Protein AF-A0A522W5C1-F1 (afdb_monomer)

pLDDT: mean 79.03, std 18.06, range [44.03, 97.5]

Radius of gyration: 25.05 Å; Cα contacts (8 Å, |Δi|>4): 73; chains: 1; bounding box: 78×57×41 Å

Mean predicted aligned error: 15.26 Å

Foldseek 3Di:
DVVVVVVVVVVVVVVVVVVVVVVCVVDPPPPPPVVVPPDPPVPPPPPPPPPPQDAAEDPDADPVLLVVLLVLLPAADDDDDADPDFDDDPDCPNSNRVNVRCSNRDDPDDDDDDDDDDPPPPDDDDPDDDDQHWHQHSVGTHGRDDD

Structure (mmCIF, N/CA/C/O backbone):
data_AF-A0A522W5C1-F1
#
_entry.id   AF-A0A522W5C1-F1
#
loop_
_atom_site.group_PDB
_atom_site.id
_atom_site.type_symbol
_atom_site.label_atom_id
_atom_site.label_alt_id
_atom_site.label_comp_id
_atom_site.label_asym_id
_atom_site.label_entity_id
_atom_site.label_seq_id
_atom_site.pdbx_PDB_ins_code
_atom_site.Cartn_x
_atom_site.Cartn_y
_atom_site.Cartn_z
_atom_site.occupancy
_atom_site.B_iso_or_equiv
_atom_site.auth_seq_id
_atom_site.auth_comp_id
_atom_site.auth_asym_id
_atom_site.auth_atom_id
_atom_site.pdbx_PDB_model_num
ATOM 1 N N . MET A 1 1 ? 59.288 21.025 -1.558 1.00 59.72 1 MET A N 1
ATOM 2 C CA . MET A 1 1 ? 59.120 19.557 -1.688 1.00 59.72 1 MET A CA 1
ATOM 3 C C . MET A 1 1 ? 57.763 19.053 -1.182 1.00 59.72 1 MET A C 1
ATOM 5 O O . MET A 1 1 ? 57.042 18.469 -1.973 1.00 59.72 1 MET A O 1
ATOM 9 N N . LYS A 1 2 ? 57.334 19.341 0.060 1.00 54.78 2 LYS A N 1
ATOM 10 C CA . LYS A 1 2 ? 56.044 18.845 0.606 1.00 54.78 2 LYS A CA 1
ATOM 11 C C . LYS A 1 2 ? 54.782 19.277 -0.171 1.00 54.78 2 LYS A C 1
ATOM 13 O O . LYS A 1 2 ? 53.861 18.486 -0.305 1.00 54.78 2 LYS A O 1
ATOM 18 N N . LYS A 1 3 ? 54.747 20.493 -0.734 1.00 58.88 3 LYS A N 1
ATOM 19 C CA . LYS A 1 3 ? 53.602 20.981 -1.539 1.00 58.88 3 LYS A CA 1
ATOM 20 C C . LYS A 1 3 ? 53.438 20.249 -2.882 1.00 58.88 3 LYS A C 1
ATOM 22 O O . LYS A 1 3 ? 52.324 20.103 -3.359 1.00 58.88 3 LYS A O 1
ATOM 27 N N . PHE A 1 4 ? 54.538 19.760 -3.458 1.00 68.88 4 PHE A N 1
ATOM 28 C CA . PHE A 1 4 ? 54.530 19.014 -4.722 1.00 68.88 4 PHE A CA 1
ATOM 29 C C . PHE A 1 4 ? 54.069 17.562 -4.515 1.00 68.88 4 PHE A C 1
ATOM 31 O O . PHE A 1 4 ? 53.366 17.005 -5.348 1.00 68.88 4 PHE A O 1
ATOM 38 N N . PHE A 1 5 ? 54.396 16.986 -3.353 1.00 71.94 5 PHE A N 1
ATOM 39 C CA . PHE A 1 5 ? 53.955 15.650 -2.950 1.00 71.94 5 PHE A CA 1
ATOM 40 C C . PHE A 1 5 ? 52.425 15.548 -2.843 1.00 71.94 5 PHE A C 1
ATOM 42 O O . PHE A 1 5 ? 51.830 14.648 -3.425 1.00 71.94 5 PHE A O 1
ATOM 49 N N . TRP A 1 6 ? 51.771 16.509 -2.181 1.00 65.94 6 TRP A N 1
ATOM 50 C CA . TRP A 1 6 ? 50.306 16.514 -2.050 1.00 65.94 6 TRP A CA 1
ATOM 51 C C . TRP A 1 6 ? 49.574 16.745 -3.375 1.00 65.94 6 TRP A C 1
ATOM 53 O O . TRP A 1 6 ? 48.485 16.210 -3.566 1.00 65.94 6 TRP A O 1
ATOM 63 N N . LEU A 1 7 ? 50.187 17.474 -4.312 1.00 72.06 7 LEU A N 1
ATOM 64 C CA . LEU A 1 7 ? 49.634 17.657 -5.654 1.00 72.06 7 LEU A CA 1
ATOM 65 C C . LEU A 1 7 ? 49.638 16.335 -6.442 1.00 72.06 7 LEU A C 1
ATOM 67 O O . LEU A 1 7 ? 48.644 15.986 -7.068 1.00 72.06 7 LEU A O 1
ATOM 71 N N . ILE A 1 8 ? 50.730 15.568 -6.355 1.00 71.50 8 ILE A N 1
ATOM 72 C CA . ILE A 1 8 ? 50.863 14.262 -7.019 1.00 71.50 8 ILE A CA 1
ATOM 73 C C . ILE A 1 8 ? 49.891 13.237 -6.420 1.00 71.50 8 ILE A C 1
ATOM 75 O O . ILE A 1 8 ? 49.222 12.529 -7.169 1.00 71.50 8 ILE A O 1
ATOM 79 N N . VAL A 1 9 ? 49.757 13.191 -5.089 1.00 70.44 9 VAL A N 1
ATOM 80 C CA . VAL A 1 9 ? 48.795 12.302 -4.410 1.00 70.44 9 VAL A CA 1
ATOM 81 C C . VAL A 1 9 ? 47.352 12.656 -4.784 1.00 70.44 9 VAL A C 1
ATOM 83 O O . VAL A 1 9 ? 46.563 11.759 -5.069 1.00 70.44 9 VAL A O 1
ATOM 86 N N . GLY A 1 10 ? 47.013 13.948 -4.850 1.00 68.94 10 GLY A N 1
ATOM 87 C CA . GLY A 1 10 ? 45.682 14.400 -5.264 1.00 68.94 10 GLY A CA 1
ATOM 88 C C . GLY A 1 10 ? 45.346 14.026 -6.710 1.00 68.94 10 GLY A C 1
ATOM 89 O O . GLY A 1 10 ? 44.264 13.509 -6.977 1.00 68.94 10 GLY A O 1
ATOM 90 N N . VAL A 1 11 ? 46.285 14.216 -7.642 1.00 73.25 11 VAL A N 1
ATOM 91 C CA . VAL A 1 11 ? 46.079 13.878 -9.061 1.00 73.25 11 VAL A CA 1
ATOM 92 C C . VAL A 1 11 ? 45.984 12.364 -9.270 1.00 73.25 11 VAL A C 1
ATOM 94 O O . VAL A 1 11 ? 45.077 11.909 -9.965 1.00 73.25 11 VAL A O 1
ATOM 97 N N . LEU A 1 12 ? 46.850 11.567 -8.634 1.00 68.69 12 LEU A N 1
ATOM 98 C CA . LEU A 1 12 ? 46.786 10.102 -8.716 1.00 68.69 12 LEU A CA 1
ATOM 99 C C . LEU A 1 12 ? 45.495 9.545 -8.101 1.00 68.69 12 LEU A C 1
ATOM 101 O O . LEU A 1 12 ? 44.913 8.615 -8.657 1.00 68.69 12 LEU A O 1
ATOM 105 N N 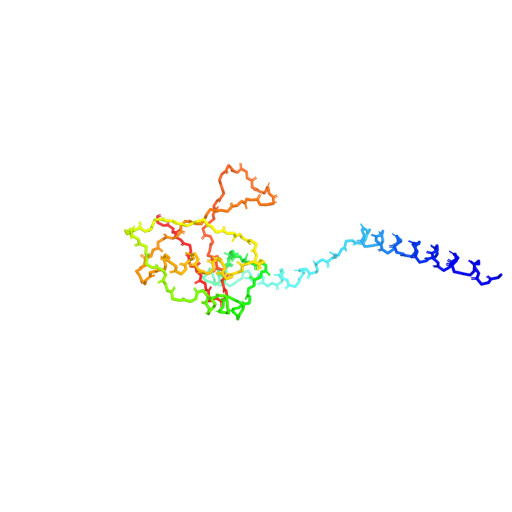. GLY A 1 13 ? 45.008 10.143 -7.008 1.00 67.81 13 GLY A N 1
ATOM 106 C CA . GLY A 1 13 ? 43.723 9.790 -6.401 1.00 67.81 13 GLY A CA 1
ATOM 107 C C . GLY A 1 13 ? 42.536 10.045 -7.334 1.00 67.81 13 GLY A C 1
ATOM 108 O O . GLY A 1 13 ? 41.691 9.169 -7.502 1.00 67.81 13 GLY A O 1
ATOM 109 N N . CYS A 1 14 ? 42.503 11.199 -8.009 1.00 65.88 14 CYS A N 1
ATOM 110 C CA . CYS A 1 14 ? 41.448 11.521 -8.977 1.00 65.88 14 CYS A CA 1
ATOM 111 C C . CYS A 1 14 ? 41.473 10.602 -10.207 1.00 65.88 14 CYS A C 1
ATOM 113 O O . CYS A 1 14 ? 40.417 10.188 -10.683 1.00 65.88 14 CYS A O 1
ATOM 115 N N . VAL A 1 15 ? 42.662 10.241 -10.702 1.00 67.69 15 VAL A N 1
ATOM 116 C CA . VAL A 1 15 ? 42.803 9.308 -11.831 1.00 67.69 15 VAL A CA 1
ATOM 117 C C . VAL A 1 15 ? 42.354 7.898 -11.434 1.00 67.69 15 VAL A C 1
ATOM 119 O O . VAL A 1 15 ? 41.605 7.277 -12.181 1.00 67.69 15 VAL A O 1
ATOM 122 N N . ALA A 1 16 ? 42.717 7.408 -10.244 1.00 62.53 16 ALA A N 1
ATOM 123 C CA . ALA A 1 16 ? 42.253 6.108 -9.751 1.00 62.53 16 ALA A CA 1
ATOM 124 C C . ALA A 1 16 ? 40.726 6.067 -9.548 1.00 62.53 16 ALA A C 1
ATOM 126 O O . ALA A 1 16 ? 40.087 5.069 -9.884 1.00 62.53 16 ALA A O 1
ATOM 127 N N . PHE A 1 17 ? 40.131 7.163 -9.065 1.00 61.69 17 PHE A N 1
ATOM 128 C CA . PHE A 1 17 ? 38.681 7.276 -8.898 1.00 61.69 17 PHE A CA 1
ATOM 129 C C . PHE A 1 17 ? 37.952 7.260 -10.251 1.00 61.69 17 PHE A C 1
ATOM 131 O O . PHE A 1 17 ? 36.971 6.541 -10.411 1.00 61.69 17 PHE A O 1
ATOM 138 N N . LEU A 1 18 ? 38.468 7.968 -11.260 1.00 59.88 18 LEU A N 1
ATOM 139 C CA . LEU A 1 18 ? 37.889 7.981 -12.609 1.00 59.88 18 LEU A CA 1
ATOM 140 C C . LEU A 1 18 ? 38.049 6.638 -13.343 1.00 59.88 18 LEU A C 1
ATOM 142 O O . LEU A 1 18 ? 37.111 6.194 -14.003 1.00 59.88 18 LEU A O 1
ATOM 146 N N . PHE A 1 19 ? 39.183 5.946 -13.189 1.00 59.44 19 PHE A N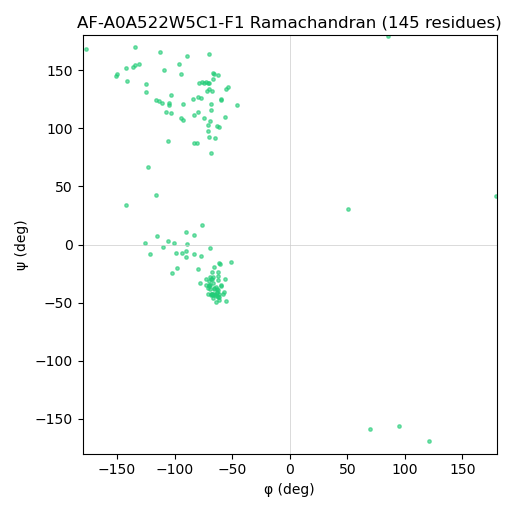 1
ATOM 147 C CA . PHE A 1 19 ? 39.382 4.619 -13.788 1.00 59.44 19 PHE A CA 1
ATOM 148 C C . PHE A 1 19 ? 38.532 3.521 -13.126 1.00 59.44 19 PHE A C 1
ATOM 150 O O . PHE A 1 19 ? 38.080 2.608 -13.817 1.00 59.44 19 PHE A O 1
ATOM 157 N N . GLY A 1 20 ? 38.247 3.621 -11.822 1.00 58.44 20 GLY A N 1
ATOM 158 C CA . GLY A 1 20 ? 37.366 2.678 -11.120 1.00 58.44 20 GLY A CA 1
ATOM 159 C C . GLY A 1 20 ? 35.930 2.669 -11.659 1.00 58.44 20 GLY A C 1
ATOM 160 O O . GLY A 1 20 ? 35.344 1.602 -11.833 1.00 58.44 20 GLY A O 1
ATOM 161 N N . PHE A 1 21 ? 35.383 3.839 -12.010 1.00 56.91 21 PHE A N 1
ATOM 162 C CA . PHE A 1 21 ? 34.039 3.949 -12.597 1.00 56.91 21 PHE A CA 1
ATOM 163 C C . PHE A 1 21 ? 33.966 3.455 -14.052 1.00 56.91 21 PHE A C 1
ATOM 165 O O . PHE A 1 21 ? 32.937 2.925 -14.477 1.00 56.91 21 PHE A O 1
ATOM 172 N N . ILE A 1 22 ? 35.062 3.575 -14.807 1.00 58.44 22 ILE A N 1
ATOM 173 C CA . ILE A 1 22 ? 35.137 3.078 -16.189 1.00 58.44 22 ILE A CA 1
ATOM 174 C C . ILE A 1 22 ? 35.206 1.542 -16.218 1.00 58.44 22 ILE A C 1
ATOM 176 O O . ILE A 1 22 ? 34.603 0.916 -17.082 1.00 58.44 22 ILE A O 1
ATOM 180 N N . LEU A 1 23 ? 35.861 0.896 -15.248 1.00 54.34 23 LEU A N 1
ATOM 181 C CA . LEU A 1 23 ? 35.916 -0.571 -15.202 1.00 54.34 23 LEU A CA 1
ATOM 182 C C . LEU A 1 23 ? 34.562 -1.208 -14.840 1.00 54.34 23 LEU A C 1
ATOM 184 O O . LEU A 1 23 ? 34.203 -2.228 -15.422 1.00 54.34 23 LEU A O 1
ATOM 188 N N . ILE A 1 24 ? 33.762 -0.586 -13.965 1.00 56.41 24 ILE A N 1
ATOM 189 C CA . IL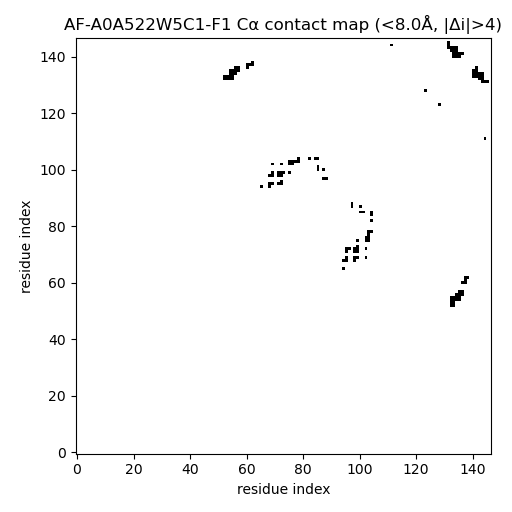E A 1 24 ? 32.418 -1.088 -13.604 1.00 56.41 24 ILE A CA 1
ATOM 190 C C . ILE A 1 24 ? 31.431 -0.998 -14.785 1.00 56.41 24 ILE A C 1
ATOM 192 O O . ILE A 1 24 ? 30.470 -1.757 -14.844 1.00 56.41 24 ILE A O 1
ATOM 196 N N . SER A 1 25 ? 31.669 -0.105 -15.750 1.00 54.44 25 SER A N 1
ATOM 197 C CA . SER A 1 25 ? 30.790 0.089 -16.912 1.00 54.44 25 SER A CA 1
ATOM 198 C C . SER A 1 25 ? 31.141 -0.780 -18.129 1.00 54.44 25 SER A C 1
ATOM 200 O O . SER A 1 25 ? 30.337 -0.859 -19.055 1.00 54.44 25 SER A O 1
ATOM 202 N N . ILE A 1 26 ? 32.298 -1.455 -18.132 1.00 60.59 26 ILE A N 1
ATOM 203 C CA . ILE A 1 26 ? 32.736 -2.325 -19.243 1.00 60.59 26 ILE A CA 1
ATOM 204 C C . ILE A 1 26 ? 32.533 -3.814 -18.918 1.00 60.59 26 ILE A C 1
ATOM 206 O O . ILE A 1 26 ? 32.358 -4.621 -19.830 1.00 60.59 26 ILE A O 1
ATOM 210 N N . PHE A 1 27 ? 32.496 -4.192 -17.637 1.00 53.25 27 PHE A N 1
ATOM 211 C CA . PHE A 1 27 ? 32.143 -5.551 -17.231 1.00 53.25 27 PHE A CA 1
ATOM 212 C C . PHE A 1 27 ? 30.645 -5.629 -16.911 1.00 53.25 27 PHE A C 1
ATOM 214 O O . PHE A 1 27 ? 30.226 -5.095 -15.883 1.00 53.25 27 PHE A O 1
ATOM 221 N N . PRO A 1 28 ? 29.815 -6.290 -17.740 1.00 52.75 28 PRO A N 1
ATOM 222 C CA . PRO A 1 28 ? 28.460 -6.605 -17.325 1.00 52.75 28 PRO A CA 1
ATOM 223 C C . PRO A 1 28 ? 28.547 -7.472 -16.068 1.00 52.75 28 PRO A C 1
ATOM 225 O O . PRO A 1 28 ? 29.205 -8.515 -16.064 1.00 52.75 28 PRO A O 1
ATOM 228 N N . VAL A 1 29 ? 27.901 -7.036 -14.987 1.00 54.69 29 VAL A N 1
ATOM 229 C CA . VAL A 1 29 ? 27.629 -7.910 -13.847 1.00 54.69 29 VAL A CA 1
ATOM 230 C C . VAL A 1 29 ? 26.751 -9.036 -14.384 1.00 54.69 29 VAL A C 1
ATOM 232 O O . VAL A 1 29 ? 25.564 -8.845 -14.636 1.00 54.69 29 VAL A O 1
ATOM 235 N N . SER A 1 30 ? 27.362 -10.194 -14.628 1.00 52.34 30 SER A N 1
ATOM 236 C CA . SER A 1 30 ? 26.649 -11.425 -14.946 1.00 52.34 30 SER A CA 1
ATOM 237 C C . SER A 1 30 ? 25.801 -11.785 -13.731 1.00 52.34 30 SER A C 1
ATOM 239 O O . SER A 1 30 ? 26.324 -12.268 -12.725 1.00 52.34 30 SER A O 1
ATOM 241 N N . SER A 1 31 ? 24.496 -11.506 -13.781 1.00 51.28 31 SER A N 1
ATOM 242 C CA . SER A 1 31 ? 23.566 -12.135 -12.850 1.00 51.28 31 SER A CA 1
ATOM 243 C C . SER A 1 31 ? 23.477 -13.596 -13.265 1.00 51.28 31 SER A C 1
ATOM 245 O O . SER A 1 31 ? 22.781 -13.936 -14.224 1.00 51.28 31 SER A O 1
ATOM 247 N N . ASN A 1 32 ? 24.231 -14.454 -12.586 1.00 48.25 32 ASN A N 1
ATOM 248 C CA . ASN A 1 32 ? 24.160 -15.895 -12.774 1.00 48.25 32 ASN A CA 1
ATOM 249 C C . ASN A 1 32 ? 22.796 -16.387 -12.258 1.00 48.25 32 ASN A C 1
ATOM 251 O O . ASN A 1 32 ? 22.687 -16.905 -11.153 1.00 48.25 32 ASN A O 1
ATOM 255 N N . ASN A 1 33 ? 21.749 -16.204 -13.063 1.00 52.44 33 ASN A N 1
ATOM 256 C CA . ASN A 1 33 ? 20.428 -16.798 -12.856 1.00 52.44 33 ASN A CA 1
ATOM 257 C C . ASN A 1 33 ? 20.369 -18.239 -13.395 1.00 52.44 33 ASN A C 1
ATOM 259 O O . ASN A 1 33 ? 19.308 -18.851 -13.400 1.00 52.44 33 ASN A O 1
ATOM 263 N N . GLU A 1 34 ? 21.507 -18.811 -13.804 1.00 46.47 34 GLU A N 1
ATOM 264 C CA . GLU A 1 34 ? 21.599 -20.178 -14.336 1.00 46.47 34 GLU A CA 1
ATOM 265 C C . GLU A 1 34 ? 21.161 -21.258 -13.329 1.00 46.47 34 GLU A C 1
ATOM 267 O O . GLU A 1 34 ? 20.847 -22.377 -13.723 1.00 46.47 34 GLU A O 1
ATOM 272 N N . ALA A 1 35 ? 21.068 -20.926 -12.036 1.00 44.09 35 ALA A N 1
ATOM 273 C CA . ALA A 1 35 ? 20.541 -21.833 -11.017 1.00 44.09 35 ALA A CA 1
ATOM 274 C C . ALA A 1 35 ? 19.000 -21.950 -11.005 1.00 44.09 35 ALA A C 1
ATOM 276 O O . ALA A 1 35 ? 18.479 -22.814 -10.307 1.00 44.09 35 ALA A O 1
ATOM 277 N N . VAL A 1 36 ? 18.263 -21.110 -11.745 1.00 48.28 36 VAL A N 1
ATOM 278 C CA . VAL A 1 36 ? 16.784 -21.116 -11.748 1.00 48.28 36 VAL A CA 1
ATOM 279 C C . VAL A 1 36 ? 16.199 -21.894 -12.938 1.00 48.28 36 VAL A C 1
ATOM 281 O O . VAL A 1 36 ? 15.075 -22.380 -12.856 1.00 48.28 36 VAL A O 1
ATOM 284 N N . ASP A 1 37 ? 16.971 -22.112 -14.007 1.00 47.22 37 ASP A N 1
ATOM 285 C CA . ASP A 1 37 ? 16.469 -22.750 -15.238 1.00 47.22 37 ASP A CA 1
ATOM 286 C C . ASP A 1 37 ? 16.605 -24.282 -15.268 1.00 47.22 37 ASP A C 1
ATOM 288 O O . ASP A 1 37 ? 16.091 -24.950 -16.170 1.00 47.22 37 ASP A O 1
ATOM 292 N N . GLN A 1 38 ? 17.250 -24.883 -14.270 1.00 48.44 38 GLN A N 1
ATOM 293 C CA . GLN A 1 38 ? 17.374 -26.334 -14.169 1.00 48.44 38 GLN A CA 1
ATOM 294 C C . GLN A 1 38 ? 16.451 -26.868 -13.0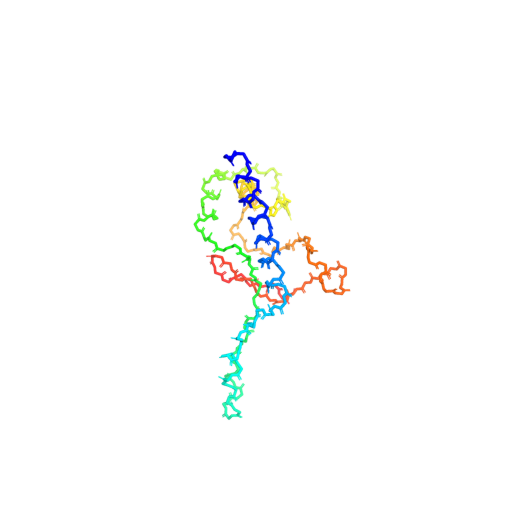82 1.00 48.44 38 GLN A C 1
ATOM 296 O O . GLN A 1 38 ? 16.872 -26.965 -11.940 1.00 48.44 38 GLN A O 1
ATOM 301 N N . LEU A 1 39 ? 15.205 -27.199 -13.450 1.00 44.88 39 LEU A N 1
ATOM 302 C CA . LEU A 1 39 ? 14.423 -28.357 -12.962 1.00 44.88 39 LEU A CA 1
ATOM 303 C C . LEU A 1 39 ? 13.006 -28.406 -13.597 1.00 44.88 39 LEU A C 1
ATOM 305 O O . LEU A 1 39 ? 12.021 -28.744 -12.942 1.00 44.88 39 LEU A O 1
ATOM 309 N N . ILE A 1 40 ? 12.864 -28.137 -14.904 1.00 51.78 40 ILE A N 1
ATOM 310 C CA . ILE A 1 40 ? 11.617 -28.478 -15.617 1.00 51.78 40 ILE A CA 1
ATOM 311 C C . ILE A 1 40 ? 11.661 -29.968 -15.979 1.00 51.78 40 ILE A C 1
ATOM 313 O O . ILE A 1 40 ? 12.126 -30.375 -17.042 1.00 51.78 40 ILE A O 1
ATOM 317 N N . ASN A 1 41 ? 11.200 -30.805 -15.049 1.00 50.53 41 ASN A N 1
ATOM 318 C CA . ASN A 1 41 ? 10.991 -32.232 -15.268 1.00 50.53 41 ASN A CA 1
ATOM 319 C C . ASN A 1 41 ? 9.737 -32.446 -16.136 1.00 50.53 41 ASN A C 1
ATOM 321 O O . ASN A 1 41 ? 8.608 -32.260 -15.685 1.00 50.53 41 ASN A O 1
ATOM 325 N N . ILE A 1 42 ? 9.944 -32.856 -17.386 1.00 51.56 42 ILE A N 1
ATOM 326 C CA . ILE A 1 42 ? 8.924 -32.970 -18.448 1.00 51.56 42 ILE A CA 1
ATOM 327 C C . ILE A 1 42 ? 7.903 -34.106 -18.208 1.00 51.56 42 ILE A C 1
ATOM 329 O O . ILE A 1 42 ? 6.955 -34.251 -18.974 1.00 51.56 42 ILE A O 1
ATOM 333 N N . ASN A 1 43 ? 8.072 -34.895 -17.139 1.00 54.47 43 ASN A N 1
ATOM 334 C CA . ASN A 1 43 ? 7.209 -36.029 -16.784 1.00 54.47 43 ASN A CA 1
ATOM 335 C C . ASN A 1 43 ? 6.451 -35.847 -15.455 1.00 54.47 43 ASN A C 1
ATOM 337 O O . ASN A 1 43 ? 5.821 -36.790 -14.975 1.00 54.47 43 ASN A O 1
ATOM 341 N N . ALA A 1 44 ? 6.506 -34.665 -14.833 1.00 50.72 44 ALA A N 1
ATOM 342 C CA . ALA A 1 44 ? 5.691 -34.391 -13.654 1.00 50.72 44 ALA A CA 1
ATOM 343 C C . ALA A 1 44 ? 4.200 -34.287 -14.049 1.00 50.72 44 ALA A C 1
ATOM 345 O O . ALA A 1 44 ? 3.886 -33.692 -15.085 1.00 50.72 44 ALA A O 1
ATOM 346 N N . PRO A 1 45 ? 3.263 -34.846 -13.258 1.00 44.03 45 PRO A N 1
ATOM 347 C CA . PRO A 1 45 ? 1.837 -34.691 -13.521 1.00 44.03 45 PRO A CA 1
ATOM 348 C C . PRO A 1 45 ? 1.491 -33.203 -13.643 1.00 44.03 45 PRO A C 1
ATOM 350 O O . PRO A 1 45 ? 1.916 -32.389 -12.825 1.00 44.03 45 PRO A O 1
ATOM 353 N N . VAL A 1 46 ? 0.687 -32.864 -14.657 1.00 50.22 46 VAL A N 1
ATOM 354 C CA . VAL A 1 46 ? 0.290 -31.495 -15.064 1.00 50.22 46 VAL A CA 1
ATOM 355 C C . VAL A 1 46 ? -0.255 -30.631 -13.905 1.00 50.22 46 VAL A C 1
ATOM 357 O O . VAL A 1 46 ? -0.306 -29.409 -14.009 1.00 50.22 46 VAL A O 1
ATOM 360 N N . PHE A 1 47 ? -0.598 -31.240 -12.769 1.00 46.81 47 PHE A N 1
ATOM 361 C CA . PHE A 1 47 ? -1.140 -30.586 -11.578 1.00 46.81 47 PHE A CA 1
ATOM 362 C C . PHE A 1 47 ? -0.112 -30.087 -10.552 1.00 46.81 47 PHE A C 1
ATOM 364 O O . PHE A 1 47 ? -0.514 -29.497 -9.555 1.00 46.81 47 PHE A O 1
ATOM 371 N N . ALA A 1 48 ? 1.189 -30.255 -10.788 1.00 44.28 48 ALA A N 1
ATOM 372 C CA . ALA A 1 48 ? 2.236 -29.648 -9.961 1.00 44.28 48 ALA A CA 1
ATOM 373 C C . ALA A 1 48 ? 3.072 -28.638 -10.761 1.00 44.28 48 ALA A C 1
ATOM 375 O O . ALA A 1 48 ? 4.293 -28.592 -10.657 1.00 44.28 48 ALA A O 1
ATOM 376 N N . ARG A 1 49 ? 2.418 -27.806 -11.580 1.00 45.41 49 ARG A N 1
ATOM 377 C CA . ARG A 1 49 ? 3.013 -26.515 -11.930 1.00 45.41 49 ARG A CA 1
ATOM 378 C C . ARG A 1 49 ? 2.917 -25.679 -10.658 1.00 45.41 49 ARG A C 1
ATOM 380 O O . ARG A 1 49 ? 1.817 -25.245 -10.321 1.00 45.41 49 ARG A O 1
ATOM 387 N N . GLU A 1 50 ? 4.021 -25.511 -9.924 1.00 47.19 50 GLU A N 1
ATOM 388 C CA . GLU A 1 50 ? 4.085 -24.470 -8.896 1.00 47.19 50 GLU A CA 1
ATOM 389 C C . GLU A 1 50 ? 3.518 -23.200 -9.529 1.00 47.19 50 GLU A C 1
ATOM 391 O O . GLU A 1 50 ? 3.980 -22.762 -10.589 1.00 47.19 50 GLU A O 1
ATOM 396 N N . LYS A 1 51 ? 2.445 -22.653 -8.950 1.00 46.44 51 LYS A N 1
ATOM 397 C CA . LYS A 1 51 ? 2.007 -21.313 -9.319 1.00 46.44 51 LYS A CA 1
ATOM 398 C C . LYS A 1 51 ? 3.226 -20.434 -9.076 1.00 46.44 51 LYS A C 1
ATOM 400 O O . LYS A 1 51 ? 3.611 -20.237 -7.929 1.00 46.44 51 LYS A O 1
ATOM 405 N N . SER A 1 52 ? 3.853 -19.936 -10.139 1.00 48.62 52 SER A N 1
ATOM 406 C CA . SER A 1 52 ? 4.783 -18.827 -10.001 1.00 48.62 52 SER A CA 1
ATOM 407 C C . SER A 1 52 ? 3.929 -17.656 -9.528 1.00 48.62 52 SER A C 1
ATOM 409 O O . SER A 1 52 ? 3.278 -16.994 -10.340 1.00 48.62 52 SER A O 1
ATOM 411 N N . TYR A 1 53 ? 3.808 -17.480 -8.216 1.00 58.28 53 TYR A N 1
ATOM 412 C CA . TYR A 1 53 ? 3.081 -16.361 -7.649 1.00 58.28 53 TYR A CA 1
ATOM 413 C C . TYR A 1 53 ? 3.921 -15.121 -7.944 1.00 58.28 53 TYR A C 1
ATOM 415 O O . TYR A 1 53 ? 4.890 -14.813 -7.256 1.00 58.28 53 TYR A O 1
ATOM 423 N N . GLN A 1 54 ? 3.621 -14.476 -9.067 1.00 86.06 54 GLN A N 1
ATOM 424 C CA . GLN A 1 54 ? 4.165 -13.168 -9.377 1.00 86.06 54 GLN A CA 1
ATOM 425 C C . GLN A 1 54 ? 3.516 -12.212 -8.378 1.00 86.06 54 GLN A C 1
ATOM 427 O O . GLN A 1 54 ? 2.293 -12.080 -8.365 1.00 86.06 54 GLN A O 1
ATOM 432 N N . PHE A 1 55 ? 4.326 -11.614 -7.510 1.00 92.69 55 PHE A N 1
ATOM 433 C CA . PHE A 1 55 ? 3.881 -10.648 -6.513 1.00 92.69 55 PHE A CA 1
ATOM 434 C C . PHE A 1 55 ? 4.377 -9.252 -6.878 1.00 92.69 55 PHE A C 1
ATOM 436 O O . PHE A 1 55 ? 5.470 -9.083 -7.423 1.00 92.69 55 PHE A O 1
ATOM 443 N N . HIS A 1 56 ? 3.614 -8.238 -6.494 1.00 92.00 56 HIS A N 1
ATOM 444 C CA . HIS A 1 56 ? 4.151 -6.902 -6.294 1.00 92.00 56 HIS A CA 1
ATOM 445 C C . HIS A 1 56 ? 4.916 -6.842 -4.972 1.00 92.00 56 HIS A C 1
ATOM 447 O O . HIS A 1 56 ? 4.485 -7.404 -3.967 1.00 92.00 56 HIS A O 1
ATOM 453 N N . TYR A 1 57 ? 6.049 -6.145 -4.972 1.00 90.75 57 TYR A N 1
ATOM 454 C CA . TYR A 1 57 ? 6.897 -5.970 -3.799 1.00 90.75 57 TYR A CA 1
ATOM 455 C C . TYR A 1 57 ? 7.359 -4.520 -3.682 1.00 90.75 57 TYR A C 1
ATOM 457 O O . TYR A 1 57 ? 7.487 -3.796 -4.673 1.00 90.75 57 TYR A O 1
ATOM 465 N N . SER A 1 58 ? 7.635 -4.097 -2.454 1.00 85.38 58 SER A N 1
ATOM 466 C CA . SER A 1 58 ? 8.323 -2.845 -2.171 1.00 85.38 58 SER A CA 1
ATOM 467 C C . SER A 1 58 ? 9.823 -3.092 -2.018 1.00 85.38 58 SER A C 1
ATOM 469 O O . SER A 1 58 ? 10.254 -4.115 -1.492 1.00 85.38 58 SER A O 1
ATOM 471 N N . ASN A 1 59 ? 10.641 -2.120 -2.431 1.00 84.62 59 ASN A N 1
ATOM 472 C CA . ASN A 1 59 ? 12.090 -2.176 -2.197 1.00 84.62 59 ASN A CA 1
ATOM 473 C C . ASN A 1 59 ? 12.439 -2.176 -0.695 1.00 84.62 59 ASN A C 1
ATOM 475 O O . ASN A 1 59 ? 13.483 -2.671 -0.286 1.00 84.62 59 ASN A O 1
ATOM 479 N N . PHE A 1 60 ? 11.563 -1.599 0.128 1.00 90.62 60 PHE A N 1
ATOM 480 C CA . PHE A 1 60 ? 11.692 -1.562 1.577 1.00 90.62 60 PHE A CA 1
ATOM 481 C C . PHE A 1 60 ? 10.535 -2.340 2.211 1.00 90.62 60 PHE A C 1
ATOM 483 O O . PHE A 1 60 ? 9.380 -2.032 1.925 1.00 90.62 60 PHE A O 1
ATOM 490 N N . SER A 1 61 ? 10.833 -3.341 3.046 1.00 92.31 61 SER A N 1
ATOM 491 C CA . SER A 1 61 ? 9.827 -4.264 3.600 1.00 92.31 61 SER A CA 1
ATOM 492 C C . SER A 1 61 ? 10.093 -4.657 5.068 1.00 92.31 61 SER A C 1
ATOM 494 O O . SER A 1 61 ? 9.811 -5.780 5.484 1.00 92.31 61 SER A O 1
ATOM 496 N N . ASP A 1 62 ? 10.642 -3.744 5.872 1.00 95.69 62 ASP A N 1
ATOM 497 C CA . ASP A 1 62 ? 10.874 -3.975 7.305 1.00 95.69 62 ASP A CA 1
ATOM 498 C C . ASP A 1 62 ? 9.600 -3.697 8.116 1.00 95.69 62 ASP A C 1
ATOM 500 O O . ASP A 1 62 ? 9.188 -2.546 8.264 1.00 95.69 62 ASP A O 1
ATOM 504 N N . LYS A 1 63 ? 8.991 -4.745 8.683 1.00 96.44 63 LYS A N 1
ATOM 505 C CA . LYS A 1 63 ? 7.779 -4.628 9.509 1.00 96.44 63 LYS A CA 1
ATOM 506 C C . LYS A 1 63 ? 7.969 -3.681 10.701 1.00 96.44 63 LYS A C 1
ATOM 508 O O . LYS A 1 63 ? 7.090 -2.875 10.990 1.00 96.44 63 LYS A O 1
ATOM 513 N N . SER A 1 64 ? 9.125 -3.733 11.363 1.00 97.50 64 SER A N 1
ATOM 514 C CA . SER A 1 64 ? 9.397 -2.938 12.565 1.00 97.50 64 SER A CA 1
ATOM 515 C C . SER A 1 64 ? 9.452 -1.436 12.280 1.00 97.50 64 SER A C 1
ATOM 517 O O . SER A 1 64 ? 9.149 -0.625 13.153 1.00 97.50 64 SER A O 1
ATOM 519 N N . PHE A 1 65 ? 9.824 -1.051 11.057 1.00 96.44 65 PHE A N 1
ATOM 520 C CA . PHE A 1 65 ? 9.788 0.340 10.620 1.00 96.44 65 PHE A CA 1
ATOM 521 C C . PHE A 1 65 ? 8.351 0.858 10.534 1.00 96.44 65 PHE A C 1
ATOM 523 O O . PHE A 1 65 ? 8.067 1.945 11.037 1.00 96.44 65 PHE A O 1
ATOM 530 N N . TYR A 1 66 ? 7.450 0.078 9.929 1.00 95.62 66 TYR A N 1
ATOM 531 C CA . TYR A 1 66 ? 6.041 0.450 9.798 1.00 95.62 66 TYR A CA 1
ATOM 532 C C . TYR A 1 66 ? 5.337 0.456 11.155 1.00 95.62 66 TYR A C 1
ATOM 534 O O . TYR A 1 66 ? 4.653 1.430 11.458 1.00 95.62 66 TYR A O 1
ATOM 542 N N . ASP A 1 67 ? 5.585 -0.546 12.004 1.00 96.12 67 ASP A N 1
ATOM 543 C CA . ASP A 1 67 ? 5.039 -0.590 13.367 1.00 96.12 67 ASP A CA 1
ATOM 544 C C . ASP A 1 67 ? 5.408 0.692 14.142 1.00 96.12 67 ASP A C 1
ATOM 546 O O . ASP A 1 67 ? 4.530 1.393 14.635 1.00 96.12 67 ASP A O 1
ATOM 550 N N . LYS A 1 68 ? 6.686 1.103 14.123 1.00 96.69 68 LYS A N 1
ATOM 551 C CA . LYS A 1 68 ? 7.141 2.349 14.772 1.00 96.69 68 LYS A CA 1
ATOM 552 C C . LYS A 1 68 ? 6.503 3.615 14.199 1.00 96.69 68 LYS A C 1
ATOM 554 O O . LYS A 1 68 ? 6.403 4.616 14.907 1.00 96.69 68 LYS A O 1
ATOM 559 N N . ALA A 1 69 ? 6.153 3.623 12.914 1.00 96.00 69 ALA A N 1
ATOM 560 C CA . ALA A 1 69 ? 5.467 4.755 12.301 1.00 96.00 69 ALA A CA 1
ATOM 561 C C . ALA A 1 69 ? 4.019 4.854 12.803 1.00 96.00 69 ALA A C 1
ATOM 563 O O . ALA A 1 69 ? 3.573 5.948 13.146 1.00 96.00 69 ALA A O 1
ATOM 564 N N . PHE A 1 70 ? 3.320 3.720 12.911 1.00 95.06 70 PHE A N 1
ATOM 565 C CA . PHE A 1 70 ? 1.965 3.652 13.462 1.00 95.06 70 PHE A CA 1
ATOM 566 C C . PHE A 1 70 ? 1.921 3.905 14.974 1.00 95.06 70 PHE A C 1
ATOM 568 O O . PHE A 1 70 ? 1.025 4.609 15.424 1.00 95.06 70 PHE A O 1
ATOM 575 N N . ASP A 1 71 ? 2.926 3.475 15.740 1.00 95.06 71 ASP A N 1
ATOM 576 C CA . ASP A 1 71 ? 3.037 3.812 17.168 1.00 95.06 71 ASP A CA 1
ATOM 577 C C . ASP A 1 71 ? 3.113 5.333 17.393 1.00 95.06 71 ASP A C 1
ATOM 579 O O . ASP A 1 71 ? 2.576 5.865 18.364 1.00 95.06 71 ASP A O 1
ATOM 583 N N . LYS A 1 72 ? 3.770 6.061 16.478 1.00 94.12 72 LYS A N 1
ATOM 584 C CA . LYS A 1 72 ? 3.871 7.529 16.520 1.00 94.12 72 LYS A CA 1
ATOM 585 C C . LYS A 1 72 ? 2.635 8.246 15.996 1.00 94.12 72 LYS A C 1
ATOM 587 O O . LYS A 1 72 ? 2.452 9.416 16.324 1.00 94.12 72 LYS A O 1
ATOM 592 N N . ALA A 1 73 ? 1.815 7.579 15.184 1.00 89.81 73 ALA A N 1
ATOM 593 C CA . ALA A 1 73 ? 0.610 8.171 14.618 1.00 89.81 73 ALA A CA 1
ATOM 594 C C . ALA A 1 73 ? -0.399 8.586 15.700 1.00 89.81 73 ALA A C 1
ATOM 596 O O . ALA A 1 73 ? -1.204 9.486 15.453 1.00 89.81 73 ALA A O 1
ATOM 597 N N . GLY A 1 74 ? -0.317 7.957 16.879 1.00 82.94 74 GLY A N 1
ATOM 598 C CA . GLY A 1 74 ? -1.171 8.223 18.029 1.00 82.94 74 GLY A CA 1
ATOM 599 C C . GLY A 1 74 ? -2.607 7.757 17.811 1.00 82.94 74 GLY A C 1
ATOM 600 O O . GLY A 1 74 ? -2.885 6.895 16.974 1.00 82.94 74 GLY A O 1
ATOM 601 N N . ASP A 1 75 ? -3.524 8.340 18.579 1.00 86.25 75 ASP A N 1
ATOM 602 C CA . ASP A 1 75 ? -4.939 7.995 18.500 1.00 86.25 75 ASP A CA 1
ATOM 603 C C . ASP A 1 75 ? -5.540 8.380 17.147 1.00 86.25 75 ASP A C 1
ATOM 605 O O . ASP A 1 75 ? -5.173 9.378 16.513 1.00 86.25 75 ASP A O 1
ATOM 609 N N . LYS A 1 76 ? -6.502 7.569 16.704 1.00 85.00 76 LYS A N 1
ATOM 610 C CA . LYS A 1 76 ? -7.243 7.827 15.476 1.00 85.00 76 LYS A CA 1
ATOM 611 C C . LYS A 1 76 ? -7.956 9.175 15.580 1.00 85.00 76 LYS A C 1
ATOM 613 O O . LYS A 1 76 ? -8.740 9.406 16.495 1.00 85.00 76 LYS A O 1
ATOM 618 N N . GLN A 1 77 ? -7.700 10.053 14.614 1.00 83.25 77 GLN A N 1
ATOM 619 C CA . GLN A 1 77 ? -8.394 11.333 14.543 1.00 83.25 77 GLN A CA 1
ATOM 620 C C . GLN A 1 77 ? -9.845 11.128 14.106 1.00 83.25 77 GLN A C 1
ATOM 622 O O . GLN A 1 77 ? -10.114 10.454 13.109 1.00 83.25 77 GLN A O 1
ATOM 627 N N . GLU A 1 78 ? -10.770 11.752 14.832 1.00 83.38 78 GLU A N 1
ATOM 628 C CA . GLU A 1 78 ? -12.178 11.787 14.454 1.00 83.38 78 GLU A CA 1
ATOM 629 C C . GLU A 1 78 ? -12.359 12.643 13.199 1.00 83.38 78 GLU A C 1
ATOM 631 O O . GLU A 1 78 ? -12.027 13.831 13.161 1.00 83.38 78 GLU A O 1
ATOM 636 N N . ILE A 1 79 ? -12.901 12.023 12.156 1.00 84.31 79 ILE A N 1
ATOM 637 C CA . ILE A 1 79 ? -13.254 12.678 10.901 1.00 84.31 79 ILE A CA 1
ATOM 638 C C . ILE A 1 79 ? -14.765 12.881 10.853 1.00 84.31 79 ILE A C 1
ATOM 640 O O . ILE A 1 79 ? -15.545 11.948 11.028 1.00 84.31 79 ILE A O 1
ATOM 644 N N . ASN A 1 80 ? -15.191 14.113 10.576 1.00 84.31 80 ASN A N 1
ATOM 645 C CA . ASN A 1 80 ? -16.606 14.414 10.396 1.00 84.31 80 ASN A CA 1
ATOM 646 C C . ASN A 1 80 ? -17.110 13.766 9.100 1.00 84.31 80 ASN A C 1
ATOM 648 O O . ASN A 1 80 ? -16.819 14.235 7.999 1.00 84.31 80 ASN A O 1
ATOM 652 N N . GLY A 1 81 ? -17.889 12.695 9.236 1.00 85.19 81 GLY A N 1
ATOM 653 C CA . GLY A 1 81 ? -18.466 11.958 8.116 1.00 85.19 81 GLY A CA 1
ATOM 654 C C . GLY A 1 81 ? -17.630 10.750 7.692 1.00 85.19 81 GLY A C 1
ATOM 655 O O . GLY A 1 81 ? -16.896 10.164 8.481 1.00 85.19 81 GLY A O 1
ATOM 656 N N . ARG A 1 82 ? -17.787 10.328 6.434 1.00 85.44 82 ARG A N 1
ATOM 657 C CA . ARG A 1 82 ? -17.123 9.136 5.891 1.00 85.44 82 ARG A CA 1
ATOM 658 C C . ARG A 1 82 ? -16.010 9.540 4.931 1.00 85.44 82 ARG A C 1
ATOM 660 O O . ARG A 1 82 ? -16.296 10.033 3.842 1.00 85.44 82 ARG A O 1
ATOM 667 N N . ALA A 1 83 ? -14.760 9.258 5.293 1.00 87.75 83 ALA A N 1
ATOM 668 C CA . ALA A 1 83 ? -13.654 9.343 4.346 1.00 87.75 83 ALA A CA 1
ATOM 669 C C . ALA A 1 83 ? -13.791 8.259 3.266 1.00 87.75 83 ALA A C 1
ATOM 671 O O . ALA A 1 83 ? -14.033 7.087 3.564 1.00 87.75 83 ALA A O 1
ATOM 672 N N . ILE A 1 84 ? -13.646 8.666 2.005 1.00 89.31 84 ILE A N 1
ATOM 673 C CA . ILE A 1 84 ? -13.672 7.777 0.831 1.00 89.31 84 ILE A CA 1
ATOM 674 C C . ILE A 1 84 ? -12.295 7.638 0.166 1.00 89.31 84 ILE A C 1
ATOM 676 O O . ILE A 1 84 ? -12.156 6.895 -0.799 1.00 89.31 84 ILE A O 1
ATOM 680 N N . GLY A 1 85 ? -11.282 8.344 0.674 1.00 91.06 85 GLY A N 1
ATOM 681 C CA . GLY A 1 85 ? -9.913 8.300 0.174 1.00 91.06 85 GLY A CA 1
ATOM 682 C C . GLY A 1 85 ? -8.968 9.157 1.015 1.00 91.06 85 GLY A C 1
ATOM 683 O O . GLY A 1 85 ? -9.411 9.958 1.839 1.00 91.06 85 GLY A O 1
ATOM 684 N N . ALA A 1 86 ? -7.669 8.985 0.786 1.00 92.94 86 ALA A N 1
ATOM 685 C CA . ALA A 1 86 ? -6.601 9.793 1.363 1.00 92.94 86 ALA A CA 1
ATOM 686 C C . ALA A 1 86 ? -5.496 10.012 0.323 1.00 92.94 86 ALA A C 1
ATOM 688 O O . ALA A 1 86 ? -5.285 9.179 -0.558 1.00 92.94 86 ALA A O 1
ATOM 689 N N . ILE A 1 87 ? -4.783 11.131 0.444 1.00 95.31 87 ILE A N 1
ATOM 690 C CA . ILE A 1 87 ? -3.581 11.424 -0.339 1.00 95.31 87 ILE A CA 1
ATOM 691 C C . ILE A 1 87 ? -2.416 11.431 0.640 1.00 95.31 87 ILE A C 1
ATOM 693 O O . ILE A 1 87 ? -2.432 12.176 1.617 1.00 95.31 87 ILE A O 1
ATOM 697 N N . VAL A 1 88 ? -1.412 10.599 0.377 1.00 95.38 88 VAL A N 1
ATOM 698 C CA . VAL A 1 88 ? -0.234 10.465 1.235 1.00 95.38 88 VAL A CA 1
ATOM 699 C C . VAL A 1 88 ? 1.045 10.543 0.412 1.00 95.38 88 VAL A C 1
ATOM 701 O O . VAL A 1 88 ? 1.063 10.241 -0.782 1.00 95.38 88 VAL A O 1
ATOM 704 N N . ASN A 1 89 ? 2.133 10.948 1.063 1.00 93.50 89 ASN A N 1
ATOM 705 C CA . ASN A 1 89 ? 3.461 10.889 0.466 1.00 93.50 89 ASN A CA 1
ATOM 706 C C . ASN A 1 89 ? 3.886 9.428 0.255 1.00 93.50 89 ASN A C 1
ATOM 708 O O . ASN A 1 89 ? 3.569 8.568 1.070 1.00 93.50 89 ASN A O 1
ATOM 712 N N . HIS A 1 90 ? 4.659 9.154 -0.799 1.00 92.75 90 HIS A N 1
ATOM 713 C CA . HIS A 1 90 ? 5.286 7.839 -1.005 1.00 92.75 90 HIS A CA 1
ATOM 714 C C . HIS A 1 90 ? 6.762 7.798 -0.568 1.00 92.75 90 HIS A C 1
ATOM 716 O O . HIS A 1 90 ? 7.379 6.735 -0.564 1.00 92.75 90 HIS A O 1
ATOM 722 N N . HIS A 1 91 ? 7.349 8.943 -0.199 1.00 92.44 91 HIS A N 1
ATOM 723 C CA . HIS A 1 91 ? 8.693 9.005 0.372 1.00 92.44 91 HIS A CA 1
ATOM 724 C C . HIS A 1 91 ? 8.642 8.732 1.876 1.00 92.44 91 HIS A C 1
ATOM 726 O O . HIS A 1 91 ? 7.984 9.451 2.625 1.00 92.44 91 HIS A O 1
ATOM 732 N N . LEU A 1 92 ? 9.414 7.748 2.331 1.00 93.38 92 LEU A N 1
ATOM 733 C CA . LEU A 1 92 ? 9.445 7.298 3.727 1.00 93.38 92 LEU A CA 1
ATOM 734 C C . LEU A 1 92 ? 10.226 8.233 4.677 1.00 93.38 92 LEU A C 1
ATOM 736 O O . LEU A 1 92 ? 10.594 7.815 5.769 1.00 93.38 92 LEU A O 1
ATOM 740 N N . LEU A 1 93 ? 10.495 9.485 4.275 1.00 94.12 93 LEU A N 1
ATOM 741 C CA . LEU A 1 93 ? 11.192 10.480 5.105 1.00 94.12 93 LEU A CA 1
ATOM 742 C C . LEU A 1 93 ? 10.338 10.942 6.299 1.00 94.12 93 LEU A C 1
ATOM 744 O O . LEU A 1 93 ? 10.880 11.190 7.370 1.00 94.12 93 LEU A O 1
ATOM 748 N N . ALA A 1 94 ? 9.017 11.030 6.113 1.00 92.56 94 ALA A N 1
ATOM 749 C CA . ALA A 1 94 ? 8.043 11.382 7.151 1.00 92.56 94 ALA A CA 1
ATOM 750 C C . ALA A 1 94 ? 6.990 10.262 7.294 1.00 92.56 94 ALA A C 1
ATOM 752 O O . ALA A 1 94 ? 5.833 10.434 6.894 1.00 92.56 94 ALA A O 1
ATOM 753 N N . PRO A 1 95 ? 7.399 9.069 7.766 1.00 94.50 95 PRO A N 1
ATOM 754 C CA . PRO A 1 95 ? 6.542 7.886 7.780 1.00 94.50 95 PRO A CA 1
ATOM 755 C C . PRO A 1 95 ? 5.397 8.003 8.794 1.00 94.50 95 PRO A C 1
ATOM 757 O O . PRO A 1 95 ? 4.329 7.443 8.580 1.00 94.50 95 PRO A O 1
ATOM 760 N N . ASP A 1 96 ? 5.595 8.774 9.859 1.00 94.62 96 ASP A N 1
ATOM 761 C CA . A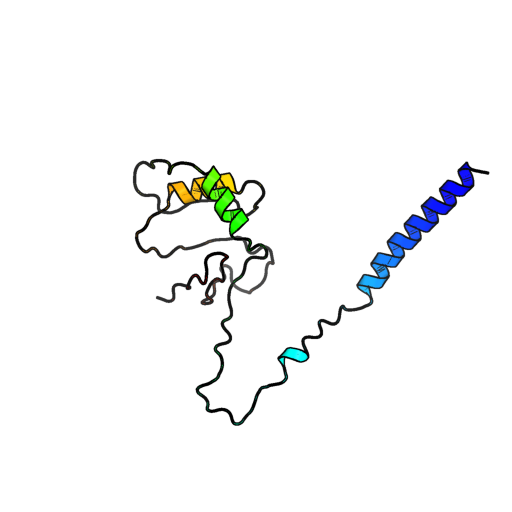SP A 1 96 ? 4.597 9.120 10.866 1.00 94.62 96 ASP A CA 1
ATOM 762 C C . ASP A 1 96 ? 3.435 9.929 10.274 1.00 94.62 96 ASP A C 1
ATOM 764 O O . ASP A 1 96 ? 2.285 9.612 10.550 1.00 94.62 96 ASP A O 1
ATOM 768 N N . LEU A 1 97 ? 3.690 10.887 9.373 1.00 93.94 97 LEU A N 1
ATOM 769 C CA . LEU A 1 97 ? 2.613 11.631 8.699 1.00 93.94 97 LEU A CA 1
ATOM 770 C C . LEU A 1 97 ? 1.768 10.736 7.782 1.00 93.94 97 LEU A C 1
ATOM 772 O O . LEU A 1 97 ? 0.546 10.897 7.695 1.00 93.94 97 LEU A O 1
ATOM 776 N N . ILE A 1 98 ? 2.414 9.784 7.100 1.00 95.62 98 ILE A N 1
ATOM 777 C CA . ILE A 1 98 ? 1.725 8.773 6.287 1.00 95.62 98 ILE A CA 1
ATOM 778 C C . ILE A 1 98 ? 0.861 7.901 7.204 1.00 95.62 98 ILE A C 1
ATOM 780 O O . ILE A 1 98 ? -0.331 7.733 6.944 1.00 95.62 98 ILE A O 1
ATOM 784 N N . ALA A 1 99 ? 1.440 7.400 8.298 1.00 95.94 99 ALA A N 1
ATOM 785 C CA . ALA A 1 99 ? 0.752 6.553 9.262 1.00 95.94 99 ALA A CA 1
ATOM 786 C C . ALA A 1 99 ? -0.435 7.271 9.924 1.00 95.94 99 ALA A C 1
ATOM 788 O O . ALA A 1 99 ? -1.524 6.711 9.941 1.00 95.94 99 ALA A O 1
ATOM 789 N N . SER A 1 100 ? -0.290 8.524 10.370 1.00 93.81 100 SER A N 1
ATOM 790 C CA . SER A 1 100 ? -1.397 9.331 10.909 1.00 93.81 100 SER A CA 1
ATOM 791 C C . SER A 1 100 ? -2.535 9.499 9.909 1.00 93.81 100 SER A C 1
ATOM 793 O O . SER A 1 100 ? -3.700 9.349 10.275 1.00 93.81 100 SER A O 1
ATOM 795 N N . SER A 1 101 ? -2.212 9.759 8.639 1.00 93.06 101 SER A N 1
ATOM 796 C CA . SER A 1 101 ? -3.220 9.932 7.587 1.00 93.06 101 SER A CA 1
ATOM 797 C C . SER A 1 101 ? -4.000 8.641 7.326 1.00 93.06 101 SER A C 1
ATOM 799 O O . SER A 1 101 ? -5.223 8.670 7.202 1.00 93.06 101 SER A O 1
ATOM 801 N N . LEU A 1 102 ? -3.305 7.499 7.270 1.00 94.19 102 LEU A N 1
ATOM 802 C CA . LEU A 1 102 ? -3.936 6.190 7.089 1.00 94.19 102 LEU A CA 1
ATOM 803 C C . LEU A 1 102 ? -4.717 5.755 8.338 1.00 94.19 102 LEU A C 1
ATOM 805 O O . LEU A 1 102 ? -5.812 5.215 8.207 1.00 94.19 102 LEU A O 1
ATOM 809 N N . ASN A 1 103 ? -4.206 6.046 9.537 1.00 93.62 103 ASN A N 1
ATOM 810 C CA . ASN A 1 103 ? -4.871 5.747 10.805 1.00 93.62 103 ASN A CA 1
ATOM 811 C C . ASN A 1 103 ? -6.215 6.484 10.924 1.00 93.62 103 ASN A C 1
ATOM 813 O O . ASN A 1 103 ? -7.225 5.876 11.274 1.00 93.62 103 ASN A O 1
ATOM 817 N N . ALA A 1 104 ? -6.267 7.764 10.535 1.00 91.88 104 ALA A N 1
ATOM 818 C CA . ALA A 1 104 ? -7.495 8.567 10.542 1.00 91.88 104 ALA A CA 1
ATOM 819 C C . ALA A 1 104 ? -8.638 7.940 9.717 1.00 91.88 104 ALA A C 1
ATOM 821 O O . ALA A 1 104 ? -9.810 8.094 10.059 1.00 91.88 104 ALA A O 1
ATOM 822 N N . ILE A 1 105 ? -8.312 7.186 8.662 1.00 91.38 105 ILE A N 1
ATOM 823 C CA . ILE A 1 105 ? -9.298 6.534 7.786 1.00 91.38 105 ILE A CA 1
ATOM 824 C C . ILE A 1 105 ? -9.405 5.014 7.994 1.00 91.38 105 ILE A C 1
ATOM 826 O O . ILE A 1 105 ? -10.168 4.359 7.282 1.00 91.38 105 ILE A O 1
ATOM 830 N N . ALA A 1 106 ? -8.673 4.446 8.957 1.00 90.62 106 ALA A N 1
ATOM 831 C CA . ALA A 1 106 ? -8.636 3.007 9.200 1.00 90.62 106 ALA A CA 1
ATOM 832 C C . ALA A 1 106 ? -10.011 2.453 9.609 1.00 90.62 106 ALA A C 1
ATOM 834 O O . ALA A 1 106 ? -10.802 3.114 10.292 1.00 90.62 106 ALA A O 1
ATOM 835 N N . THR A 1 107 ? -10.316 1.225 9.196 1.00 87.81 107 THR A N 1
ATOM 836 C CA . THR A 1 107 ? -11.579 0.549 9.503 1.00 87.81 107 THR A CA 1
ATOM 837 C C . THR A 1 107 ? -11.376 -0.959 9.548 1.00 87.81 107 THR A C 1
ATOM 839 O O . THR A 1 107 ? -10.619 -1.495 8.747 1.00 87.81 107 THR A O 1
ATOM 842 N N . ASP A 1 108 ? -12.101 -1.632 10.442 1.00 88.62 108 ASP A N 1
ATOM 843 C CA . ASP A 1 108 ? -12.108 -3.099 10.533 1.00 88.62 108 ASP A CA 1
ATOM 844 C C . ASP A 1 108 ? -13.071 -3.751 9.527 1.00 88.62 108 ASP A C 1
ATOM 846 O O . ASP A 1 108 ? -13.111 -4.971 9.377 1.00 88.62 108 ASP A O 1
ATOM 850 N N . ALA A 1 109 ? -13.890 -2.952 8.835 1.00 89.12 109 ALA A N 1
ATOM 851 C CA . ALA A 1 109 ? -14.784 -3.470 7.812 1.00 89.12 109 ALA A CA 1
ATOM 852 C C . ALA A 1 109 ? -13.982 -3.862 6.558 1.00 89.12 109 ALA A C 1
ATOM 854 O O . ALA A 1 109 ? -13.139 -3.073 6.131 1.00 89.12 109 ALA A O 1
ATOM 855 N N . PRO A 1 110 ? -14.298 -4.987 5.888 1.00 83.88 110 PRO A N 1
ATOM 856 C CA . PRO A 1 110 ? -13.685 -5.327 4.607 1.00 83.88 110 PRO A CA 1
ATOM 857 C C . PRO A 1 110 ? -13.869 -4.199 3.582 1.00 83.88 110 PRO A C 1
ATOM 859 O O . PRO A 1 110 ? -14.972 -3.644 3.447 1.00 83.88 110 PRO A O 1
ATOM 862 N N . LYS A 1 111 ? -12.786 -3.841 2.880 1.00 89.81 111 LYS A N 1
ATOM 863 C CA . LYS A 1 111 ? -12.760 -2.823 1.819 1.00 89.81 111 LYS A CA 1
ATOM 864 C C . LYS A 1 111 ? -11.845 -3.255 0.681 1.00 89.81 111 LYS A C 1
ATOM 866 O O . LYS A 1 111 ? -10.728 -3.697 0.932 1.00 89.81 111 LYS A O 1
ATOM 871 N N . THR A 1 112 ? -12.275 -2.982 -0.544 1.00 93.12 112 THR A N 1
ATOM 872 C CA . THR A 1 112 ? -11.371 -2.856 -1.688 1.00 93.12 112 THR A CA 1
ATOM 873 C C . THR A 1 112 ? -10.676 -1.500 -1.610 1.00 93.12 112 THR A C 1
ATOM 875 O O . THR A 1 112 ? -11.334 -0.461 -1.498 1.00 93.12 112 THR A O 1
ATOM 878 N N . VAL A 1 113 ? -9.344 -1.499 -1.658 1.00 93.38 113 VAL A N 1
ATOM 879 C CA . VAL A 1 113 ? -8.527 -0.281 -1.682 1.00 93.38 113 VAL A CA 1
ATOM 880 C C . VAL A 1 113 ? -7.992 -0.075 -3.092 1.00 93.38 113 VAL A C 1
ATOM 882 O O . VAL A 1 113 ? -7.250 -0.905 -3.609 1.00 93.38 113 VAL A O 1
ATOM 885 N N . VAL A 1 114 ? -8.331 1.061 -3.702 1.00 94.38 114 VAL A N 1
ATOM 886 C CA . VAL A 1 114 ? -7.750 1.478 -4.984 1.00 94.38 114 VAL A CA 1
ATOM 887 C C . VAL A 1 114 ? -6.540 2.365 -4.703 1.00 94.38 114 VAL A C 1
ATOM 889 O O . VAL A 1 114 ? -6.687 3.514 -4.286 1.00 94.38 114 VAL A O 1
ATOM 892 N N . LEU A 1 115 ? -5.338 1.832 -4.925 1.00 93.75 115 LEU A N 1
ATOM 893 C CA . LEU A 1 115 ? -4.088 2.580 -4.807 1.00 93.75 115 LEU A CA 1
ATOM 894 C C . LEU A 1 115 ? -3.690 3.164 -6.166 1.00 93.75 115 LEU A C 1
ATOM 896 O O . LEU A 1 115 ? -3.453 2.429 -7.121 1.00 93.75 115 LEU A O 1
ATOM 900 N N . ILE A 1 116 ? -3.567 4.489 -6.236 1.00 94.69 116 ILE A N 1
ATOM 901 C CA . ILE A 1 116 ? -3.088 5.202 -7.424 1.00 94.69 116 ILE A CA 1
ATOM 902 C C . ILE A 1 116 ? -1.715 5.786 -7.101 1.00 94.69 116 ILE A C 1
ATOM 904 O O . ILE A 1 116 ? -1.576 6.573 -6.165 1.00 94.69 116 ILE A O 1
ATOM 908 N N . SER A 1 117 ? -0.699 5.409 -7.873 1.00 93.00 117 SER A N 1
ATOM 909 C CA . SER A 1 117 ? 0.675 5.877 -7.693 1.00 93.00 117 SER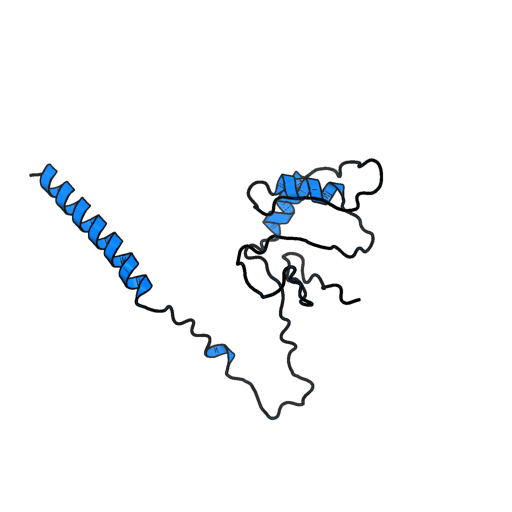 A CA 1
ATOM 910 C C . SER A 1 117 ? 1.303 6.289 -9.030 1.00 93.00 117 SER A C 1
ATOM 912 O O . SER A 1 117 ? 0.874 5.830 -10.093 1.00 93.00 117 SER A O 1
ATOM 914 N N . PRO A 1 118 ? 2.302 7.188 -9.012 1.00 92.62 118 PRO A N 1
ATOM 915 C CA . PRO A 1 118 ? 3.031 7.539 -10.220 1.00 92.62 118 PRO A CA 1
ATOM 916 C C . PRO A 1 118 ? 3.855 6.354 -10.732 1.00 92.62 118 PRO A C 1
ATOM 918 O O . PRO A 1 118 ? 4.496 5.631 -9.968 1.00 92.62 118 PRO A O 1
ATOM 921 N N . ASN A 1 119 ? 3.912 6.217 -12.054 1.00 93.00 119 ASN A N 1
ATOM 922 C CA . ASN A 1 119 ? 4.843 5.316 -12.718 1.00 93.00 119 ASN A CA 1
ATOM 923 C C . ASN A 1 119 ? 6.212 5.996 -12.872 1.00 93.00 119 ASN A C 1
ATOM 925 O O . ASN A 1 119 ? 6.496 6.617 -13.895 1.00 93.00 119 ASN A O 1
ATOM 929 N N . HIS A 1 120 ? 7.065 5.870 -11.854 1.00 92.06 120 HIS A N 1
ATOM 930 C CA . HIS A 1 120 ? 8.412 6.462 -11.857 1.00 92.06 120 HIS A CA 1
ATOM 931 C C . HIS A 1 120 ? 9.355 5.870 -12.911 1.00 92.06 120 HIS A C 1
ATOM 933 O O . HIS A 1 120 ? 10.346 6.502 -13.268 1.00 92.06 120 HIS A O 1
ATOM 939 N N . PHE A 1 121 ? 9.058 4.672 -13.422 1.00 91.88 121 PHE A N 1
ATOM 940 C CA . PHE A 1 121 ? 9.893 3.997 -14.416 1.00 91.88 121 PHE A CA 1
ATOM 941 C C . PHE A 1 121 ? 9.459 4.274 -15.857 1.00 91.88 121 PHE A C 1
ATOM 943 O O . PHE A 1 121 ? 10.155 3.858 -16.780 1.00 91.88 121 PHE A O 1
ATOM 950 N N . PHE A 1 122 ? 8.320 4.949 -16.064 1.0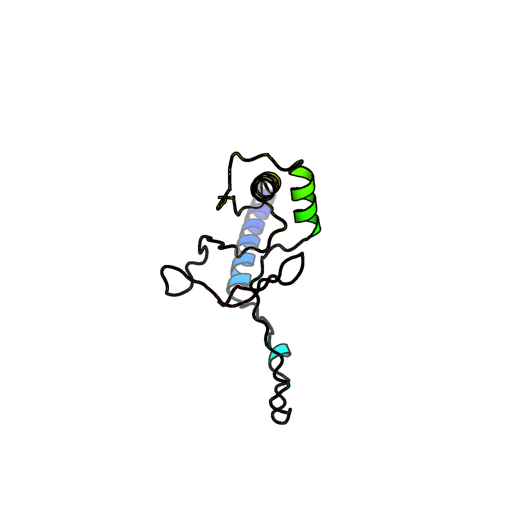0 89.75 122 PHE A N 1
ATOM 951 C CA . PHE A 1 122 ? 7.725 5.176 -17.386 1.00 89.75 122 PHE A CA 1
ATOM 952 C C . PHE A 1 122 ? 7.592 3.886 -18.219 1.00 89.75 122 PHE A C 1
ATOM 954 O O . PHE A 1 122 ? 7.682 3.903 -19.446 1.00 89.75 122 PHE A O 1
ATOM 961 N N . THR A 1 123 ? 7.400 2.746 -17.552 1.00 90.12 123 THR A N 1
ATOM 962 C CA . THR A 1 123 ? 7.274 1.432 -18.193 1.00 90.12 123 THR A CA 1
ATOM 963 C C . THR A 1 123 ? 5.826 1.115 -18.550 1.00 90.12 123 THR A C 1
ATOM 965 O O . THR A 1 123 ? 4.895 1.703 -18.009 1.00 90.12 123 THR A O 1
ATOM 968 N N . GLY A 1 124 ? 5.624 0.149 -19.450 1.00 91.44 124 GLY A N 1
ATOM 969 C CA . GLY A 1 124 ? 4.297 -0.235 -19.938 1.00 91.44 124 GLY A CA 1
ATOM 970 C C . GLY A 1 124 ? 3.811 0.627 -21.107 1.00 91.44 124 GLY A C 1
ATOM 971 O O . GLY A 1 124 ? 4.532 1.480 -21.615 1.00 91.44 124 GLY A O 1
ATOM 972 N N . ARG A 1 125 ? 2.607 0.330 -21.609 1.00 91.31 125 ARG A N 1
ATOM 973 C CA . ARG A 1 125 ? 2.063 0.928 -22.850 1.00 91.31 125 ARG A CA 1
ATOM 974 C C . ARG A 1 125 ? 0.737 1.672 -22.659 1.00 91.31 125 ARG A C 1
ATOM 976 O O . ARG A 1 125 ? 0.256 2.292 -23.600 1.00 91.31 125 ARG A O 1
ATOM 983 N N . GLY A 1 126 ? 0.133 1.575 -21.475 1.00 92.31 126 GLY A N 1
ATOM 984 C CA . GLY A 1 126 ? -1.154 2.193 -21.156 1.00 92.31 126 GLY A CA 1
ATOM 985 C C . GLY A 1 126 ? -0.997 3.543 -20.461 1.00 92.31 126 GLY A C 1
ATOM 986 O O . GLY A 1 126 ? 0.009 3.790 -19.802 1.00 92.31 126 GLY A O 1
ATOM 987 N N . GLN A 1 127 ? -2.020 4.396 -20.575 1.00 91.44 127 GLN A N 1
ATOM 988 C CA . GLN A 1 127 ? -2.124 5.629 -19.777 1.00 91.44 127 GLN A CA 1
ATOM 989 C C . GLN A 1 127 ? -2.320 5.326 -18.285 1.00 91.44 127 GLN A C 1
ATOM 991 O O . GLN A 1 127 ? -1.836 6.058 -17.428 1.00 91.44 127 GLN A O 1
ATOM 996 N N . VAL A 1 128 ? -3.015 4.226 -17.997 1.00 93.50 128 VAL A N 1
ATOM 997 C CA . VAL A 1 128 ? -3.156 3.620 -16.674 1.00 93.50 128 VAL A CA 1
ATOM 998 C C . VAL A 1 128 ? -2.714 2.171 -16.805 1.00 93.50 128 VAL A C 1
ATOM 1000 O O . VAL A 1 128 ? -3.018 1.513 -17.803 1.00 93.50 128 VAL A O 1
ATOM 1003 N N . ILE A 1 129 ? -1.964 1.689 -15.820 1.00 93.56 129 ILE A N 1
ATOM 1004 C CA . ILE A 1 129 ? -1.439 0.327 -15.787 1.00 93.56 129 ILE A CA 1
ATOM 1005 C C . ILE A 1 129 ? -1.891 -0.297 -14.474 1.00 93.56 129 ILE A C 1
ATOM 1007 O O . ILE A 1 129 ? -1.738 0.302 -13.413 1.00 93.56 129 ILE A O 1
ATOM 1011 N N . SER A 1 130 ? -2.443 -1.499 -14.565 1.00 91.81 130 SER A N 1
ATOM 1012 C CA . SER A 1 130 ? -2.842 -2.322 -13.429 1.00 91.81 130 SER A CA 1
ATOM 1013 C C . SER A 1 130 ? -2.363 -3.755 -13.642 1.00 91.81 130 SER A C 1
ATOM 1015 O O . SER A 1 130 ? -1.867 -4.120 -14.711 1.00 91.81 130 SER A O 1
ATOM 1017 N N . SER A 1 131 ? -2.468 -4.560 -12.595 1.00 89.19 131 SER A N 1
ATOM 1018 C CA . SER A 1 131 ? -2.022 -5.944 -12.571 1.00 89.19 131 SER A CA 1
ATOM 1019 C C . SER A 1 131 ? -2.908 -6.732 -11.611 1.00 89.19 131 SER A C 1
ATOM 1021 O O . SER A 1 131 ? -3.368 -6.187 -10.612 1.00 89.19 131 SER A O 1
ATOM 1023 N N . ALA A 1 132 ? -3.139 -8.009 -11.925 1.00 91.81 132 ALA A N 1
ATOM 1024 C CA . ALA A 1 132 ? -3.911 -8.940 -11.096 1.00 91.81 132 ALA A CA 1
ATOM 1025 C C . ALA A 1 132 ? -3.036 -9.704 -10.079 1.00 91.81 132 ALA A C 1
ATOM 1027 O O . ALA A 1 132 ? -3.468 -10.711 -9.507 1.00 91.81 132 ALA A O 1
ATOM 1028 N N . TYR A 1 133 ? -1.779 -9.284 -9.924 1.00 93.56 133 TYR A N 1
ATOM 1029 C CA . TYR A 1 133 ? -0.818 -9.880 -9.002 1.00 93.56 133 TYR A CA 1
ATOM 1030 C C . TYR A 1 133 ? -1.065 -9.400 -7.575 1.00 93.56 133 TYR A C 1
ATOM 1032 O O . TYR A 1 133 ? -1.324 -8.220 -7.341 1.00 93.56 133 TYR A O 1
ATOM 1040 N N . ASP A 1 134 ? -0.948 -10.325 -6.626 1.00 95.44 134 ASP A N 1
ATOM 1041 C CA . ASP A 1 134 ? -1.055 -10.023 -5.201 1.00 95.44 134 ASP A CA 1
ATOM 1042 C C . ASP A 1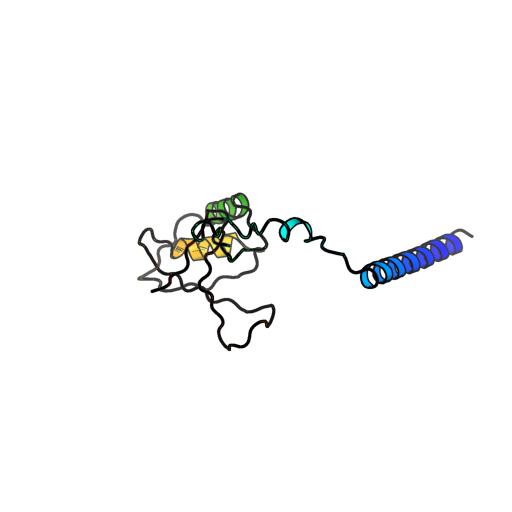 134 ? 0.171 -9.223 -4.731 1.00 95.44 134 ASP A C 1
ATOM 1044 O O . ASP A 1 134 ? 1.209 -9.180 -5.397 1.00 95.44 134 ASP A O 1
ATOM 1048 N N . TRP A 1 135 ? 0.081 -8.595 -3.565 1.00 94.44 135 TRP A N 1
ATOM 1049 C CA . TRP A 1 135 ? 1.163 -7.810 -2.977 1.00 94.44 135 TRP A CA 1
ATOM 1050 C C . TRP A 1 135 ? 1.812 -8.571 -1.828 1.00 94.44 135 TRP A C 1
ATOM 1052 O O . TRP A 1 135 ? 1.163 -8.885 -0.832 1.00 94.44 135 TRP A O 1
ATOM 1062 N N . GLN A 1 136 ? 3.116 -8.814 -1.921 1.00 95.31 136 GLN A N 1
ATOM 1063 C CA . GLN A 1 136 ? 3.897 -9.258 -0.775 1.00 95.31 136 GLN A CA 1
ATOM 1064 C C . GLN A 1 136 ? 4.213 -8.043 0.098 1.00 95.31 136 GLN A C 1
ATOM 1066 O O . GLN A 1 136 ? 4.955 -7.146 -0.303 1.00 95.31 136 GLN A O 1
ATOM 1071 N N . THR A 1 137 ? 3.661 -8.022 1.308 1.00 94.50 137 THR A N 1
ATOM 1072 C CA . THR A 1 137 ? 3.885 -6.957 2.291 1.00 94.50 137 THR A CA 1
ATOM 1073 C C . THR A 1 137 ? 4.667 -7.489 3.501 1.00 94.50 137 THR A C 1
ATOM 1075 O O . THR A 1 137 ? 4.726 -8.708 3.709 1.00 94.50 137 THR A O 1
ATOM 1078 N N . PRO A 1 138 ? 5.215 -6.606 4.358 1.00 95.00 138 PRO A N 1
ATOM 1079 C CA . PRO A 1 138 ? 5.800 -7.005 5.643 1.00 95.00 138 PRO A CA 1
ATOM 1080 C C . PRO A 1 138 ? 4.815 -7.690 6.603 1.00 95.00 138 PRO A C 1
ATOM 1082 O O . PRO A 1 138 ? 5.241 -8.316 7.571 1.00 95.00 138 PRO A O 1
ATOM 1085 N N . TYR A 1 139 ? 3.509 -7.548 6.361 1.00 94.75 139 TYR A N 1
ATOM 1086 C CA . TYR A 1 139 ? 2.437 -8.115 7.180 1.00 94.75 139 TYR A CA 1
ATOM 1087 C C . TYR A 1 139 ? 1.845 -9.400 6.579 1.00 94.75 139 TYR A C 1
ATOM 1089 O O . TYR A 1 139 ? 0.935 -9.979 7.164 1.00 94.75 139 TYR A O 1
ATOM 1097 N N . GLY A 1 140 ? 2.368 -9.862 5.438 1.00 94.56 140 GLY A N 1
ATOM 1098 C CA . GLY A 1 140 ? 1.865 -11.022 4.703 1.00 94.56 140 GLY A CA 1
ATOM 1099 C C . GLY A 1 140 ? 1.435 -10.677 3.278 1.00 94.56 140 GLY A C 1
ATOM 1100 O O . GLY A 1 140 ? 1.722 -9.591 2.768 1.00 94.56 140 GLY A O 1
ATOM 1101 N N . VAL A 1 141 ? 0.764 -11.623 2.628 1.00 94.88 141 VAL A N 1
ATOM 1102 C CA . VAL A 1 141 ? 0.218 -11.434 1.280 1.00 94.88 141 VAL A CA 1
ATOM 1103 C C . VAL A 1 141 ? -1.086 -10.644 1.368 1.00 94.88 141 VAL A C 1
ATOM 1105 O O . VAL A 1 141 ? -1.992 -11.023 2.106 1.00 94.88 141 VAL A O 1
ATOM 1108 N N . LEU A 1 142 ? -1.173 -9.555 0.609 1.00 93.62 142 LEU A N 1
ATOM 1109 C CA . LEU A 1 142 ? -2.397 -8.801 0.369 1.00 93.62 142 LEU A CA 1
ATOM 1110 C C . LEU A 1 142 ? -2.916 -9.155 -1.027 1.00 93.62 142 LEU A C 1
ATOM 1112 O O . LEU A 1 142 ? -2.269 -8.855 -2.030 1.00 93.62 142 LEU A O 1
ATOM 1116 N N . GLU A 1 143 ? -4.068 -9.814 -1.081 1.00 93.94 143 GLU A N 1
ATOM 1117 C CA . GLU A 1 143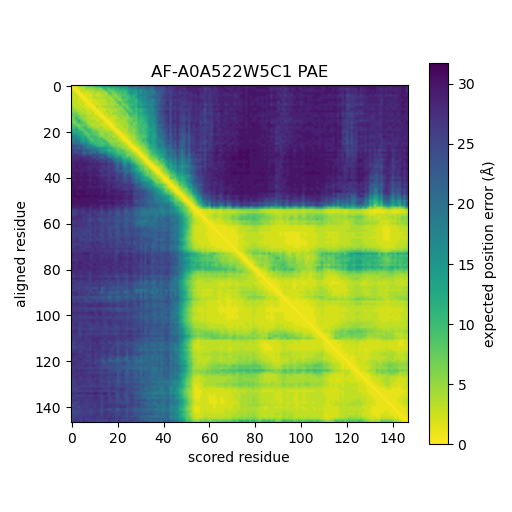 ? -4.652 -10.296 -2.331 1.00 93.94 143 GLU A CA 1
ATOM 1118 C C . GLU A 1 143 ? -5.179 -9.139 -3.190 1.00 93.94 143 GLU A C 1
ATOM 1120 O O . GLU A 1 143 ? -5.777 -8.186 -2.684 1.00 93.94 143 GLU A O 1
ATOM 1125 N N . ALA A 1 144 ? -4.952 -9.220 -4.501 1.00 94.00 144 ALA A N 1
ATOM 1126 C CA . ALA A 1 144 ? -5.558 -8.300 -5.451 1.00 94.00 144 ALA A CA 1
ATOM 1127 C C . ALA A 1 144 ? -7.042 -8.631 -5.648 1.00 94.00 144 ALA A C 1
ATOM 1129 O O . ALA A 1 144 ? -7.411 -9.801 -5.791 1.00 94.00 144 ALA A O 1
ATOM 1130 N N . ASP A 1 145 ? -7.867 -7.587 -5.715 1.00 93.81 145 ASP A N 1
ATOM 1131 C CA . ASP A 1 145 ? -9.272 -7.707 -6.101 1.00 93.81 145 ASP A CA 1
ATOM 1132 C C . ASP A 1 145 ? -9.378 -8.053 -7.598 1.00 93.81 145 ASP A C 1
ATOM 1134 O O . ASP A 1 145 ? -8.654 -7.489 -8.428 1.00 93.81 145 ASP A O 1
ATOM 1138 N N . ARG A 1 146 ? -10.224 -9.030 -7.932 1.00 90.06 146 ARG A N 1
ATOM 1139 C CA . ARG A 1 146 ? -10.371 -9.609 -9.280 1.00 90.06 146 ARG A CA 1
ATOM 1140 C C . ARG A 1 146 ? -11.814 -9.582 -9.787 1.00 90.06 146 ARG A C 1
ATOM 1142 O O . ARG A 1 146 ? -12.040 -10.073 -10.896 1.00 90.06 146 ARG A O 1
ATOM 1149 N N . ASP A 1 147 ? -12.735 -9.037 -8.994 1.00 84.88 147 ASP A N 1
ATOM 1150 C CA . ASP A 1 147 ? -14.163 -8.958 -9.309 1.00 84.88 147 ASP A CA 1
ATOM 1151 C C . ASP A 1 147 ? -14.543 -7.658 -10.045 1.00 84.88 147 ASP A C 1
ATOM 1153 O O . ASP A 1 147 ? -13.870 -6.613 -9.864 1.00 84.88 147 ASP A O 1
#

Solvent-accessible surface area (backbone atoms only — not comparable to full-atom values): 9923 Å² total; per-residue (Å²): 112,74,74,60,53,55,50,51,54,52,52,53,51,52,52,52,56,55,52,54,58,53,54,63,74,72,50,80,82,77,76,80,59,72,79,73,75,73,77,84,62,93,81,61,65,86,86,69,66,74,77,81,77,62,58,46,73,62,100,74,61,61,48,71,59,53,52,56,18,46,68,66,30,58,75,68,53,89,62,94,72,81,80,89,76,85,89,70,76,89,64,77,86,55,41,35,63,37,31,32,59,51,46,43,66,61,70,93,65,93,74,90,80,88,86,85,78,83,72,89,78,72,71,84,90,60,98,71,83,83,74,82,47,29,34,52,49,62,92,44,78,45,79,50,85,86,130

Secondary structure (DSSP, 8-state):
-HHHHHHHHHHHHHHHHHHHHHHHHHS------TTTSS---TTS-GGG------EEE-S---HHHHHHHHHHH-SPPPPSS--------SSTTSHHHHHHHHHHT--SS----------TT--SSSSS-----EEEETTEEEPPP--

Sequence (147 aa):
MKKFFWLIVGVLGCVAFLFGFILISIFPVSSNNEAVDQLININAPVFAREKSYQFHYSNFSDKSFYDKAFDKAGDKQEINGRAIGAIVNHHLLAPDLIASSLNAIATDAPKTVVLISPNHFFTGRGQVISSAYDWQTPYGVLEADRD